Protein AF-A3D7T1-F1 (afdb_monomer_lite)

Sequence (119 aa):
MLGNNTIDESRFTFSSLGIFRKILLGIVWIFAVIFILGGIIWTFFPHIMQDELNYPLVNLIVIIVFLNLFSFWIHFAVCKRKTKQLAVIAILQMFPLLNPIAGLIFLGVYWVSRQERFG

Secondary structure (DSSP, 8-state):
--------GGGSSGGGS-HHHHHHHHHHHHHHHHHHHHHHHHHH-HHIIIIIS---HHHHHHHHHHHHHHHHHHHHHHHTT-HHHHHHHHHHHHTTS--HHHHHHHHHHHHHHHHHHH-

Foldseek 3Di:
DDDPPPPPVVLLDPPPADPLLVVVLVVLVVVLVVLVVVLVVCVVVVCCCCVVVVHDNVVSVVVSVVSVVVSVLSSCCLSVLVLVSLLVVLVVCVPPVVNNVVSVSSVVSSVVSVVVVVD

Radius of gyration: 17.92 Å; chains: 1; bounding box: 63×24×43 Å

Structure (mmCIF, N/CA/C/O backbone):
data_AF-A3D7T1-F1
#
_entry.id   AF-A3D7T1-F1
#
loop_
_atom_site.group_PDB
_atom_site.id
_atom_site.type_symbol
_atom_site.label_atom_id
_atom_site.label_alt_id
_atom_site.label_comp_id
_atom_site.label_asym_id
_atom_site.label_entity_id
_atom_site.label_seq_id
_atom_site.pdbx_PDB_ins_code
_atom_site.Cartn_x
_atom_site.Cartn_y
_atom_site.Cartn_z
_atom_site.occupancy
_atom_site.B_iso_or_equiv
_atom_site.auth_seq_id
_atom_site.auth_comp_id
_atom_site.auth_asym_id
_atom_site.auth_atom_id
_atom_site.pdbx_PDB_model_num
ATOM 1 N N . MET A 1 1 ? -41.931 -5.009 -1.574 1.00 42.47 1 MET A N 1
ATOM 2 C CA . MET A 1 1 ? -40.829 -4.745 -0.624 1.00 42.47 1 MET A CA 1
ATOM 3 C C . MET A 1 1 ? -39.524 -4.714 -1.409 1.00 42.47 1 MET A C 1
ATOM 5 O O . MET A 1 1 ? -38.876 -5.738 -1.554 1.00 42.47 1 MET A O 1
ATOM 9 N N . LEU A 1 2 ? -39.192 -3.569 -2.007 1.00 42.28 2 LEU A N 1
ATOM 10 C CA . LEU A 1 2 ? -37.917 -3.361 -2.695 1.00 42.28 2 LEU A CA 1
ATOM 11 C C . LEU A 1 2 ? -37.031 -2.580 -1.729 1.00 42.28 2 LEU A C 1
ATOM 13 O O . LEU A 1 2 ? -37.247 -1.390 -1.510 1.00 42.28 2 LEU A O 1
ATOM 17 N N . GLY A 1 3 ? -36.110 -3.287 -1.073 1.00 41.97 3 GLY A N 1
ATOM 18 C CA . GLY A 1 3 ? -35.069 -2.667 -0.264 1.00 41.97 3 GLY A CA 1
ATOM 19 C C . GLY A 1 3 ? -34.224 -1.794 -1.179 1.00 41.97 3 GLY A C 1
ATOM 20 O O . GLY A 1 3 ? -33.531 -2.301 -2.058 1.00 41.97 3 GLY A O 1
ATOM 21 N N . ASN A 1 4 ? -34.358 -0.485 -1.010 1.00 43.47 4 ASN A N 1
ATOM 22 C CA . ASN A 1 4 ? -33.622 0.516 -1.755 1.00 43.47 4 ASN A CA 1
ATOM 23 C C . ASN A 1 4 ? -32.132 0.351 -1.406 1.00 43.47 4 ASN A C 1
ATOM 25 O O . ASN A 1 4 ? -31.671 0.827 -0.371 1.00 43.47 4 ASN A O 1
ATOM 29 N N . ASN A 1 5 ? -31.387 -0.387 -2.233 1.00 49.94 5 ASN A N 1
ATOM 30 C CA . ASN A 1 5 ? -29.933 -0.537 -2.148 1.00 49.94 5 ASN A CA 1
ATOM 31 C C . ASN A 1 5 ? -29.252 0.744 -2.650 1.00 49.94 5 ASN A C 1
ATOM 33 O O . ASN A 1 5 ? -28.405 0.704 -3.542 1.00 49.94 5 ASN A O 1
ATOM 37 N N . THR A 1 6 ? -29.628 1.897 -2.099 1.00 49.75 6 THR A N 1
ATOM 38 C CA . THR A 1 6 ? -28.837 3.109 -2.267 1.00 49.75 6 THR A CA 1
ATOM 39 C C . THR A 1 6 ? -27.510 2.836 -1.581 1.00 49.75 6 THR A C 1
ATOM 41 O O . THR A 1 6 ? -27.425 2.800 -0.351 1.00 49.75 6 THR A O 1
ATOM 44 N N . ILE A 1 7 ? -26.481 2.557 -2.382 1.00 55.44 7 ILE A N 1
ATOM 45 C CA . ILE A 1 7 ? -25.095 2.615 -1.942 1.00 55.44 7 ILE A CA 1
ATOM 46 C C . ILE A 1 7 ? -24.944 4.016 -1.365 1.00 55.44 7 ILE A C 1
ATOM 48 O O . ILE A 1 7 ? -24.975 4.999 -2.089 1.00 55.44 7 ILE A O 1
ATOM 52 N N . ASP A 1 8 ? -24.912 4.094 -0.043 1.00 50.75 8 ASP A N 1
ATOM 53 C CA . ASP A 1 8 ? -24.855 5.334 0.714 1.00 50.75 8 ASP A CA 1
ATOM 54 C C . ASP A 1 8 ? -23.488 5.987 0.421 1.00 50.75 8 ASP A C 1
ATOM 56 O O . ASP A 1 8 ? -22.481 5.693 1.0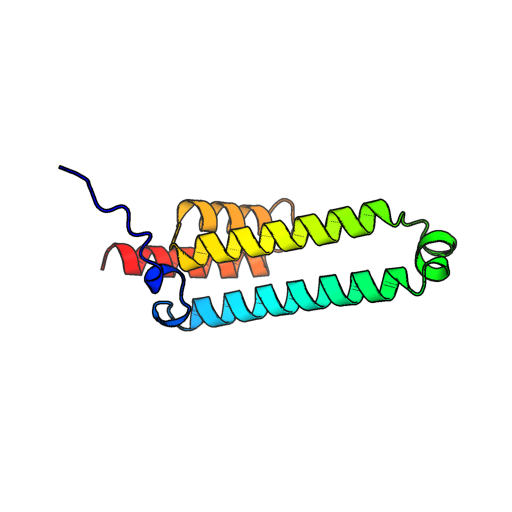77 1.00 50.75 8 ASP A O 1
ATOM 60 N N . GLU A 1 9 ? -23.414 6.768 -0.666 1.00 51.03 9 GLU A N 1
ATOM 61 C CA . GLU A 1 9 ? -22.185 7.374 -1.210 1.00 51.03 9 GLU A CA 1
ATOM 62 C C . GLU A 1 9 ? -21.517 8.304 -0.190 1.00 51.03 9 GLU A C 1
ATOM 64 O O . GLU A 1 9 ? -20.290 8.425 -0.150 1.00 51.03 9 GLU A O 1
ATOM 69 N N . SER A 1 10 ? -22.321 8.843 0.731 1.00 48.12 10 SER A N 1
ATOM 70 C CA . SER A 1 10 ? -21.893 9.607 1.907 1.00 48.12 10 SER A CA 1
ATOM 71 C C . SER A 1 10 ? -20.884 8.856 2.793 1.00 48.12 10 SER A C 1
ATOM 73 O O . SER A 1 10 ? -20.103 9.470 3.519 1.00 48.12 10 SER A O 1
ATOM 75 N N . ARG A 1 11 ? -20.843 7.515 2.719 1.00 51.06 11 ARG A N 1
ATOM 76 C CA . ARG A 1 11 ? -19.932 6.656 3.497 1.00 51.06 11 ARG A CA 1
ATOM 77 C C . ARG A 1 11 ? -18.590 6.381 2.817 1.00 51.06 11 ARG A C 1
ATOM 79 O O . ARG A 1 11 ? -17.799 5.605 3.357 1.00 51.06 11 ARG A O 1
ATOM 86 N N . PHE A 1 12 ? -18.351 6.904 1.616 1.00 51.44 12 PHE A N 1
ATOM 87 C CA . PHE A 1 12 ? -17.045 6.837 0.943 1.00 51.44 12 PHE A CA 1
ATOM 88 C C . PHE A 1 12 ? -16.241 8.132 1.083 1.00 51.44 12 PHE A C 1
ATOM 90 O O . PHE A 1 12 ? -15.078 8.184 0.694 1.00 51.44 12 PHE A O 1
ATOM 97 N N . THR A 1 13 ? -16.837 9.175 1.652 1.00 55.00 13 THR A N 1
ATOM 98 C CA . THR A 1 13 ? -16.249 10.506 1.662 1.00 55.00 13 THR A CA 1
ATOM 99 C C . THR A 1 13 ? -15.353 10.705 2.883 1.00 55.00 13 THR A C 1
ATOM 101 O O . THR A 1 13 ? -15.712 10.364 4.010 1.00 55.00 13 THR A O 1
ATOM 104 N N . PHE A 1 14 ? -14.200 11.352 2.680 1.00 59.47 14 PHE A N 1
ATOM 105 C CA . PHE A 1 14 ? -13.251 11.742 3.733 1.00 59.47 14 PHE A CA 1
ATOM 106 C C . PHE A 1 14 ? -13.891 12.506 4.903 1.00 59.47 14 PHE A C 1
ATOM 108 O O . PHE A 1 14 ? -13.297 12.586 5.974 1.00 59.47 14 PHE A O 1
ATOM 115 N N . SER A 1 15 ? -15.082 13.081 4.722 1.00 57.78 15 SER A N 1
ATOM 116 C CA . SER A 1 15 ? -15.795 13.875 5.724 1.00 57.78 15 SER A CA 1
ATOM 117 C C . SER A 1 15 ? -16.060 13.105 7.028 1.00 57.78 15 SER A C 1
ATOM 119 O O . SER A 1 15 ? -15.789 13.635 8.103 1.00 57.78 15 SER A O 1
ATOM 121 N N . SER A 1 16 ? -16.449 11.824 6.954 1.00 64.81 16 SER A N 1
ATOM 122 C CA . SER A 1 16 ? -16.845 11.017 8.125 1.00 64.81 16 SER A CA 1
ATOM 123 C C . SER A 1 16 ? -15.697 10.263 8.817 1.00 64.81 16 SER A C 1
ATOM 125 O O . SER A 1 16 ? -15.933 9.409 9.682 1.00 64.81 16 SER A O 1
ATOM 127 N N . LEU A 1 17 ? -14.451 10.495 8.396 1.00 70.25 17 LEU A N 1
ATOM 128 C CA . LEU A 1 17 ? -13.268 9.845 8.959 1.00 70.25 17 LEU A CA 1
ATOM 129 C C . LEU A 1 17 ? -12.602 10.721 10.024 1.00 70.25 17 LEU A C 1
ATOM 131 O O . LEU A 1 17 ? -12.451 11.925 9.848 1.00 70.25 17 LEU A O 1
ATOM 135 N N . GLY A 1 18 ? -12.129 10.103 11.107 1.00 79.81 18 GLY A N 1
ATOM 136 C CA . GLY A 1 18 ? -11.244 10.770 12.067 1.00 79.81 18 GLY A CA 1
ATOM 137 C C . GLY A 1 18 ? -9.945 11.250 11.403 1.00 79.81 18 GLY A C 1
ATOM 138 O O . GLY A 1 18 ? -9.458 10.617 10.460 1.00 79.81 18 GLY A O 1
ATOM 139 N N . ILE A 1 19 ? -9.375 12.352 11.903 1.00 83.12 19 ILE A N 1
ATOM 140 C CA . ILE A 1 19 ? -8.223 13.042 11.291 1.00 83.12 19 ILE A CA 1
ATOM 141 C C . ILE A 1 19 ? -7.031 12.111 11.022 1.00 83.12 19 ILE A C 1
ATOM 143 O O . ILE A 1 19 ? -6.447 12.154 9.943 1.00 83.12 19 ILE A O 1
ATOM 147 N N . PHE A 1 20 ? -6.755 11.180 11.939 1.00 81.25 20 PHE A N 1
ATOM 148 C CA . PHE A 1 20 ? -5.668 10.205 11.818 1.00 81.25 20 PHE A CA 1
ATOM 149 C C . PHE A 1 20 ? -5.791 9.315 10.569 1.00 81.25 20 PHE A C 1
ATOM 151 O O . PHE A 1 20 ? -4.814 9.077 9.862 1.00 81.25 20 PHE A O 1
ATOM 158 N N . ARG A 1 21 ? -7.012 8.878 10.230 1.00 84.56 21 ARG A N 1
ATOM 159 C CA . ARG A 1 21 ? -7.263 8.069 9.027 1.00 84.56 21 ARG A CA 1
ATOM 160 C C . ARG A 1 21 ? -7.140 8.889 7.750 1.00 84.56 21 ARG A C 1
ATOM 162 O O . ARG A 1 21 ? -6.674 8.360 6.747 1.00 84.56 21 ARG A O 1
ATOM 169 N N . LYS A 1 22 ? -7.520 10.171 7.781 1.00 87.06 22 LYS A N 1
ATOM 170 C CA . LYS A 1 22 ? -7.333 11.069 6.632 1.00 87.06 22 LYS A CA 1
ATOM 171 C C . LYS A 1 22 ? -5.849 11.274 6.340 1.00 87.06 22 LYS A C 1
ATOM 173 O O . LYS A 1 22 ? -5.456 11.155 5.187 1.00 87.06 22 LYS A O 1
ATOM 178 N N . ILE A 1 23 ? -5.040 11.505 7.378 1.00 88.94 23 ILE A N 1
ATOM 179 C CA . ILE A 1 23 ? -3.582 11.651 7.252 1.00 88.94 23 ILE A CA 1
ATOM 180 C C . ILE A 1 23 ? -2.970 10.377 6.663 1.00 88.94 23 ILE A C 1
ATOM 182 O O . ILE A 1 23 ? -2.248 10.461 5.675 1.00 88.94 23 ILE A O 1
ATOM 186 N N . LEU A 1 24 ? -3.316 9.198 7.199 1.00 89.12 24 LEU A N 1
ATOM 187 C CA . LEU A 1 24 ? -2.842 7.923 6.653 1.00 89.12 24 LEU A CA 1
ATOM 188 C C . LEU A 1 24 ? -3.185 7.778 5.164 1.00 89.12 24 LEU A C 1
ATOM 190 O O . LEU A 1 24 ? -2.318 7.440 4.365 1.00 89.12 24 LEU A O 1
ATOM 194 N N . LEU A 1 25 ? -4.440 8.032 4.786 1.00 90.88 25 LEU A N 1
ATOM 195 C CA . LEU A 1 25 ? -4.865 7.924 3.392 1.00 90.88 25 LEU A CA 1
ATOM 196 C C . LEU A 1 25 ? -4.168 8.944 2.493 1.00 90.88 25 LEU A C 1
ATOM 198 O O . LEU A 1 25 ? -3.793 8.590 1.381 1.00 90.88 25 LEU A O 1
ATOM 202 N N . GLY A 1 26 ? -3.955 10.169 2.973 1.00 90.50 26 GLY A N 1
ATOM 203 C CA . GLY A 1 26 ? -3.168 11.175 2.262 1.00 90.50 26 GLY A CA 1
ATOM 204 C C . GLY A 1 26 ? -1.754 10.678 1.975 1.00 90.50 26 GLY A C 1
ATOM 205 O O . GLY A 1 26 ? -1.315 10.723 0.832 1.00 90.50 26 GLY A O 1
ATOM 206 N N . ILE A 1 27 ? -1.079 10.111 2.979 1.00 91.50 27 ILE A N 1
ATOM 207 C CA . ILE A 1 27 ? 0.262 9.534 2.825 1.00 91.50 27 ILE A CA 1
ATOM 208 C C . ILE A 1 27 ? 0.255 8.384 1.807 1.00 91.50 27 ILE A C 1
ATOM 210 O O . ILE A 1 27 ? 1.073 8.381 0.892 1.00 91.50 27 ILE A O 1
ATOM 214 N N . VAL A 1 28 ? -0.683 7.436 1.919 1.00 91.94 28 VAL A N 1
ATOM 215 C CA . VAL A 1 28 ? -0.803 6.297 0.986 1.00 91.94 28 VAL A CA 1
ATOM 216 C C . VAL A 1 28 ? -0.967 6.776 -0.459 1.00 91.94 28 VAL A C 1
ATOM 218 O O . VAL A 1 28 ? -0.284 6.279 -1.350 1.00 91.94 28 VAL A O 1
ATOM 221 N N . TRP A 1 29 ? -1.825 7.770 -0.692 1.00 93.56 29 TRP A N 1
ATOM 222 C CA . TRP A 1 29 ? -2.047 8.320 -2.029 1.00 93.56 29 TRP A CA 1
ATOM 223 C C . TRP A 1 29 ? -0.861 9.130 -2.555 1.00 93.56 29 TRP A C 1
ATOM 225 O O . TRP A 1 29 ? -0.561 9.037 -3.742 1.00 93.56 29 TRP A O 1
ATOM 235 N N . ILE A 1 30 ? -0.144 9.862 -1.695 1.00 94.56 30 ILE A N 1
ATOM 236 C CA . ILE A 1 30 ? 1.111 10.529 -2.075 1.00 94.56 30 ILE A CA 1
ATOM 237 C C . ILE A 1 30 ? 2.121 9.492 -2.572 1.00 94.56 30 ILE A C 1
ATOM 239 O O . ILE A 1 30 ? 2.682 9.661 -3.653 1.00 94.56 30 ILE A O 1
ATOM 243 N N . PHE A 1 31 ? 2.306 8.389 -1.842 1.00 91.12 31 PHE A N 1
ATOM 244 C CA . PHE A 1 31 ? 3.182 7.306 -2.291 1.00 91.12 31 PHE A CA 1
ATOM 245 C C . PHE A 1 31 ? 2.710 6.696 -3.613 1.00 91.12 31 PHE A C 1
ATOM 247 O O . PHE A 1 31 ? 3.528 6.517 -4.511 1.00 91.12 31 P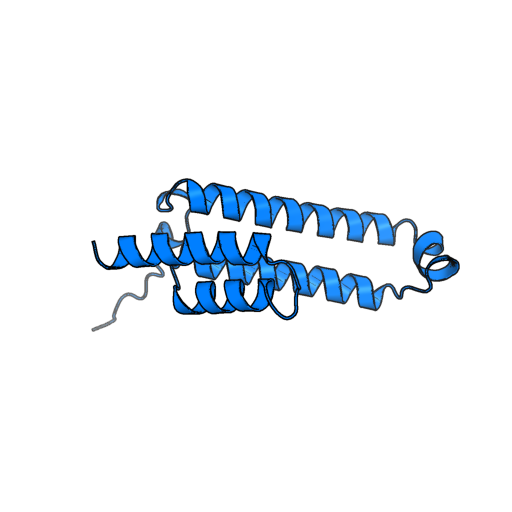HE A O 1
ATOM 254 N N . ALA A 1 32 ? 1.411 6.429 -3.775 1.00 91.94 32 ALA A N 1
ATOM 255 C CA . ALA A 1 32 ? 0.867 5.894 -5.024 1.00 91.94 32 ALA A CA 1
ATOM 256 C C . ALA A 1 32 ? 1.179 6.804 -6.227 1.00 91.94 32 ALA A C 1
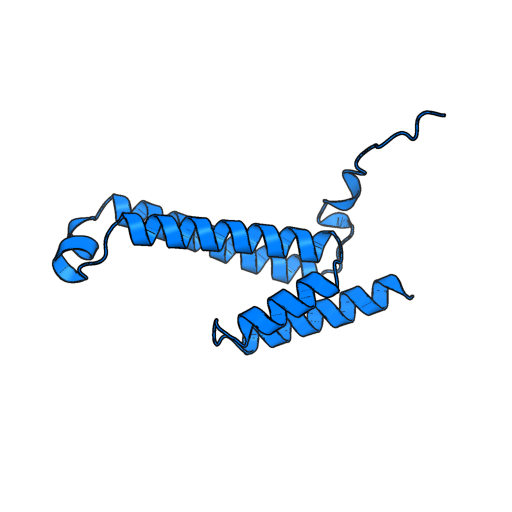ATOM 258 O O . ALA A 1 32 ? 1.643 6.321 -7.259 1.00 91.94 32 ALA A O 1
ATOM 259 N N . VAL A 1 33 ? 1.005 8.122 -6.074 1.00 93.75 33 VAL A N 1
ATOM 260 C CA . VAL A 1 33 ? 1.345 9.108 -7.112 1.00 93.75 33 VAL A CA 1
ATOM 261 C C . VAL A 1 33 ? 2.843 9.111 -7.406 1.00 93.75 33 VAL A C 1
ATOM 263 O O . VAL A 1 33 ? 3.223 9.083 -8.574 1.00 93.75 33 VAL A O 1
ATOM 266 N N . ILE A 1 34 ? 3.699 9.088 -6.380 1.00 93.00 34 ILE A N 1
ATOM 267 C CA . ILE A 1 34 ? 5.159 9.030 -6.557 1.00 93.00 34 ILE A CA 1
ATOM 268 C C . ILE A 1 34 ? 5.561 7.782 -7.352 1.00 93.00 34 ILE A C 1
ATOM 270 O O . ILE A 1 34 ? 6.349 7.892 -8.289 1.00 93.00 34 ILE A O 1
ATOM 274 N N . PHE A 1 35 ? 4.998 6.613 -7.036 1.00 90.06 35 PHE A N 1
ATOM 275 C CA . PHE A 1 35 ? 5.290 5.376 -7.766 1.00 90.06 35 PHE A CA 1
ATOM 276 C C . PHE A 1 35 ? 4.805 5.418 -9.218 1.00 90.06 35 PHE A C 1
ATOM 278 O O . PHE A 1 35 ? 5.518 4.953 -10.105 1.00 90.06 35 PHE A O 1
ATOM 285 N N . ILE A 1 36 ? 3.629 5.996 -9.481 1.00 92.12 36 ILE A N 1
ATOM 286 C CA . ILE A 1 36 ? 3.134 6.188 -10.851 1.00 92.12 36 ILE A CA 1
ATOM 287 C C . ILE A 1 36 ? 4.074 7.113 -11.629 1.00 92.12 36 ILE A C 1
ATOM 289 O O . ILE A 1 36 ? 4.488 6.767 -12.731 1.00 92.12 36 ILE A O 1
ATOM 293 N N . LEU A 1 37 ? 4.437 8.264 -11.059 1.00 92.06 37 LEU A N 1
ATOM 294 C CA . LEU A 1 37 ? 5.321 9.230 -11.713 1.00 92.06 37 LEU A CA 1
ATOM 295 C C . LEU A 1 37 ? 6.715 8.649 -11.957 1.00 92.06 37 LEU A C 1
ATOM 297 O O . LEU A 1 37 ? 7.235 8.785 -13.060 1.00 92.06 37 LEU A O 1
ATOM 301 N N . GLY A 1 38 ? 7.294 7.954 -10.973 1.00 89.06 38 GLY A N 1
ATOM 302 C CA . GLY A 1 38 ? 8.568 7.250 -11.132 1.00 89.06 38 GLY A CA 1
ATOM 303 C C . GLY A 1 38 ? 8.503 6.194 -12.236 1.00 89.06 38 GLY A C 1
ATOM 304 O O . GLY A 1 38 ? 9.388 6.132 -13.085 1.00 89.06 38 GLY A O 1
ATOM 305 N N . GLY A 1 39 ? 7.400 5.444 -12.294 1.00 88.25 39 GLY A N 1
ATOM 306 C CA . GLY A 1 39 ? 7.104 4.508 -13.374 1.00 88.25 39 GLY A CA 1
ATOM 307 C C . GLY A 1 39 ? 7.065 5.153 -14.753 1.00 88.25 39 GLY A C 1
ATOM 308 O O . GLY A 1 39 ? 7.712 4.670 -15.678 1.00 88.25 39 GLY A O 1
ATOM 309 N N . ILE A 1 40 ? 6.335 6.262 -14.883 1.00 89.12 40 ILE A N 1
ATOM 310 C CA . ILE A 1 40 ? 6.227 7.025 -16.130 1.00 89.12 40 ILE A CA 1
ATOM 311 C C . ILE A 1 40 ? 7.602 7.542 -16.550 1.00 89.12 40 ILE A C 1
ATOM 313 O O . ILE A 1 40 ? 8.000 7.322 -17.690 1.00 89.12 40 ILE A O 1
ATOM 317 N N . ILE A 1 41 ? 8.356 8.166 -15.641 1.00 88.31 41 ILE A N 1
ATOM 318 C CA . ILE A 1 41 ? 9.713 8.657 -15.918 1.00 88.31 41 ILE A CA 1
ATOM 319 C C . ILE A 1 41 ? 10.595 7.511 -16.426 1.00 88.31 41 ILE A C 1
ATOM 321 O O . ILE A 1 41 ? 11.285 7.674 -17.428 1.00 88.31 41 ILE A O 1
ATOM 325 N N . TRP A 1 42 ? 10.512 6.325 -15.822 1.00 84.44 42 TRP A N 1
ATOM 326 C CA . TRP A 1 42 ? 11.260 5.157 -16.289 1.00 84.44 42 TRP A CA 1
ATOM 327 C C . TRP A 1 42 ? 10.905 4.703 -17.704 1.00 84.44 42 TRP A C 1
ATOM 329 O O . TRP A 1 42 ? 11.791 4.238 -18.416 1.00 84.44 42 TRP A O 1
ATOM 339 N N . THR A 1 43 ? 9.665 4.890 -18.165 1.00 84.19 43 THR A N 1
ATOM 340 C CA . THR A 1 43 ? 9.316 4.584 -19.565 1.00 84.19 43 THR A CA 1
ATOM 341 C C . THR A 1 43 ? 9.997 5.508 -20.579 1.00 84.19 43 THR A C 1
ATOM 343 O O . THR A 1 43 ? 10.223 5.093 -21.712 1.00 84.19 43 THR A O 1
ATOM 346 N N . PHE A 1 44 ? 10.376 6.727 -20.176 1.00 87.12 44 PHE A N 1
ATOM 347 C CA . PHE A 1 44 ? 11.082 7.685 -21.034 1.00 87.12 44 PHE A CA 1
ATOM 348 C C . PHE A 1 44 ? 12.600 7.454 -21.090 1.00 87.12 44 PHE A C 1
ATOM 350 O O . PHE A 1 44 ? 13.245 7.912 -22.032 1.00 87.12 44 PHE A O 1
ATOM 357 N N . PHE A 1 45 ? 13.173 6.723 -20.129 1.00 84.62 45 PHE A N 1
ATOM 358 C CA . PHE A 1 45 ? 14.613 6.441 -20.052 1.00 84.62 45 PHE A CA 1
ATOM 359 C C . PHE A 1 45 ? 14.894 4.928 -19.923 1.00 84.62 45 PHE A C 1
ATOM 361 O O . PHE A 1 45 ? 15.482 4.491 -18.932 1.00 84.62 45 PHE A O 1
ATOM 368 N N . PRO A 1 46 ? 14.487 4.102 -20.910 1.00 78.69 46 PRO A N 1
ATOM 369 C CA . PRO A 1 46 ? 14.552 2.642 -20.795 1.00 78.69 46 PRO A CA 1
ATOM 370 C C . PRO A 1 46 ? 15.982 2.089 -20.727 1.00 78.69 46 PRO A C 1
ATOM 372 O O . PRO A 1 46 ? 16.195 1.084 -20.055 1.00 78.69 46 PRO A O 1
ATOM 375 N N . HIS A 1 47 ? 16.955 2.763 -21.350 1.00 79.00 47 HIS A N 1
ATOM 376 C CA . HIS A 1 47 ? 18.362 2.342 -21.383 1.00 79.00 47 HIS A CA 1
ATOM 377 C C . HIS A 1 47 ? 18.980 2.217 -19.981 1.00 79.00 47 HIS A C 1
ATOM 379 O O . HIS A 1 47 ? 19.667 1.247 -19.687 1.00 79.00 47 HIS A O 1
ATOM 385 N N . ILE A 1 48 ? 18.657 3.135 -19.063 1.00 75.69 48 ILE A N 1
ATOM 386 C CA . ILE A 1 48 ? 19.191 3.114 -17.690 1.00 75.69 48 ILE A CA 1
ATOM 387 C C . ILE A 1 48 ? 18.725 1.854 -16.941 1.00 75.69 48 ILE A C 1
ATOM 389 O O . ILE A 1 48 ? 19.465 1.252 -16.174 1.00 75.69 48 ILE A O 1
ATOM 393 N N . MET A 1 49 ? 17.479 1.432 -17.146 1.00 72.44 49 MET A N 1
ATOM 394 C CA . MET A 1 49 ? 16.874 0.357 -16.349 1.00 72.44 49 MET A CA 1
ATOM 395 C C . MET A 1 49 ? 17.013 -1.021 -16.998 1.00 72.44 49 MET A C 1
ATOM 397 O O . MET A 1 49 ? 17.198 -2.017 -16.296 1.00 72.44 49 MET A O 1
ATOM 401 N N . GLN A 1 50 ? 16.925 -1.091 -18.325 1.00 78.62 50 GLN A N 1
ATOM 402 C CA . GLN A 1 50 ? 17.048 -2.345 -19.062 1.00 78.62 50 GLN A CA 1
ATOM 403 C C . GLN A 1 50 ? 18.508 -2.737 -19.266 1.00 78.62 50 GLN A C 1
ATOM 405 O O . GLN A 1 50 ? 18.832 -3.904 -19.068 1.00 78.62 50 GLN A O 1
ATOM 410 N N . ASP A 1 51 ? 19.384 -1.782 -19.582 1.00 79.19 51 ASP A N 1
ATOM 411 C CA . ASP A 1 51 ? 20.764 -2.107 -19.943 1.00 79.19 51 ASP A CA 1
ATOM 412 C C . ASP A 1 51 ? 21.688 -2.117 -18.715 1.00 79.19 51 ASP A C 1
ATOM 414 O O . ASP A 1 51 ? 22.529 -3.007 -18.599 1.00 79.19 51 ASP A O 1
ATOM 418 N N . GLU A 1 52 ? 21.517 -1.192 -17.757 1.00 81.06 52 GLU A N 1
ATOM 419 C CA . GLU A 1 52 ? 22.380 -1.145 -16.559 1.00 81.06 52 GLU A CA 1
ATOM 420 C C . GLU A 1 52 ? 21.869 -2.026 -15.411 1.00 81.06 52 GLU A C 1
ATOM 422 O O . GLU A 1 52 ? 22.649 -2.704 -14.742 1.00 81.06 52 GLU A O 1
ATOM 427 N N . LEU A 1 53 ? 20.555 -2.024 -15.168 1.00 78.88 53 LEU A N 1
ATOM 428 C CA . LEU A 1 53 ? 19.935 -2.720 -14.031 1.00 78.88 53 LEU A CA 1
ATOM 429 C C . LEU A 1 53 ? 19.294 -4.060 -14.408 1.00 78.88 53 LEU A C 1
ATOM 431 O O . LEU A 1 53 ? 18.827 -4.780 -13.522 1.00 78.88 53 LEU A O 1
ATOM 435 N N . ASN A 1 54 ? 19.276 -4.400 -15.702 1.00 84.12 54 ASN A N 1
ATOM 436 C CA . ASN A 1 54 ? 18.682 -5.621 -16.248 1.00 84.12 54 ASN A CA 1
ATOM 437 C C . ASN A 1 54 ? 17.256 -5.878 -15.720 1.00 84.12 54 ASN A C 1
ATOM 439 O O . ASN A 1 54 ? 16.868 -7.014 -15.430 1.00 84.12 54 ASN A O 1
ATOM 443 N N . TYR A 1 55 ? 16.484 -4.800 -15.537 1.00 82.75 55 TYR A N 1
ATOM 444 C CA . TYR A 1 55 ? 15.151 -4.839 -14.951 1.00 82.75 55 TYR A CA 1
ATOM 445 C C . TYR A 1 55 ? 14.080 -4.710 -16.046 1.00 82.75 55 TYR A C 1
ATOM 447 O O . TYR A 1 55 ? 13.924 -3.638 -16.639 1.00 82.75 55 TYR A O 1
ATOM 455 N N . PRO A 1 56 ? 13.303 -5.772 -16.336 1.00 86.31 56 PRO A N 1
ATOM 456 C CA . PRO A 1 56 ? 12.309 -5.733 -17.403 1.00 86.31 56 PRO A CA 1
ATOM 457 C C . PRO A 1 56 ? 11.193 -4.721 -17.126 1.00 86.31 56 PRO A C 1
ATOM 459 O O . PRO A 1 56 ? 10.632 -4.679 -16.029 1.00 86.31 56 PRO A O 1
ATOM 462 N N . LEU A 1 57 ? 10.774 -3.985 -18.163 1.00 83.50 57 LEU A N 1
ATOM 463 C CA . LEU A 1 57 ? 9.659 -3.029 -18.080 1.00 83.50 57 LEU A CA 1
ATOM 464 C C . LEU A 1 57 ? 8.362 -3.683 -17.571 1.00 83.50 57 LEU A C 1
ATOM 466 O O . LEU A 1 57 ? 7.600 -3.076 -16.821 1.00 83.50 57 LEU A O 1
ATOM 470 N N . VAL A 1 58 ? 8.128 -4.945 -17.940 1.00 87.25 58 VAL A N 1
ATOM 471 C CA . VAL A 1 58 ? 6.961 -5.719 -17.495 1.00 87.25 58 VAL A CA 1
ATOM 472 C C . VAL A 1 58 ? 6.931 -5.857 -15.971 1.00 87.25 58 VAL A C 1
ATOM 474 O O . VAL A 1 58 ? 5.879 -5.660 -15.366 1.00 87.25 58 VAL A O 1
ATOM 477 N N . ASN A 1 59 ? 8.077 -6.119 -15.333 1.00 87.75 59 ASN A N 1
ATOM 478 C CA . ASN A 1 59 ? 8.154 -6.254 -13.877 1.00 87.75 59 ASN A CA 1
ATOM 479 C C . ASN A 1 59 ? 7.813 -4.934 -13.185 1.00 87.75 59 ASN A C 1
ATOM 481 O O . ASN A 1 59 ? 7.077 -4.920 -12.198 1.00 87.75 59 ASN A O 1
ATOM 485 N N . LEU A 1 60 ? 8.293 -3.820 -13.740 1.00 85.81 60 LEU A N 1
ATOM 486 C CA . LEU A 1 60 ? 7.979 -2.491 -13.235 1.00 85.81 60 LEU A CA 1
ATOM 487 C C . LEU A 1 60 ? 6.470 -2.207 -13.293 1.00 85.81 60 LEU A C 1
ATOM 489 O O . LEU A 1 60 ? 5.882 -1.784 -12.297 1.00 85.81 60 LEU A O 1
ATOM 493 N N . ILE A 1 61 ? 5.831 -2.481 -14.433 1.00 87.94 61 ILE A N 1
ATOM 494 C CA . ILE A 1 61 ? 4.382 -2.299 -14.602 1.00 87.94 61 ILE A CA 1
ATOM 495 C C . ILE A 1 61 ? 3.616 -3.155 -13.588 1.00 87.94 61 ILE A C 1
ATOM 497 O O . ILE A 1 61 ? 2.707 -2.653 -12.927 1.00 87.94 61 ILE A O 1
ATOM 501 N N . VAL A 1 62 ? 4.004 -4.423 -13.416 1.00 91.31 62 VAL A N 1
ATOM 502 C CA . VAL A 1 62 ? 3.375 -5.333 -12.446 1.00 91.31 62 VAL A CA 1
ATOM 503 C C . VAL A 1 62 ? 3.471 -4.780 -11.024 1.00 91.31 62 VAL A C 1
ATOM 505 O O . VAL A 1 62 ? 2.466 -4.766 -10.313 1.00 91.31 62 VAL A O 1
ATOM 508 N N . ILE A 1 63 ? 4.636 -4.266 -10.617 1.00 89.81 63 ILE A N 1
ATOM 509 C CA . ILE A 1 63 ? 4.822 -3.665 -9.290 1.00 89.81 63 ILE A CA 1
ATOM 510 C C . ILE A 1 63 ? 3.941 -2.428 -9.115 1.00 89.81 63 ILE A C 1
ATOM 512 O O . ILE A 1 63 ? 3.259 -2.310 -8.098 1.00 89.81 63 ILE A O 1
ATOM 516 N N . ILE A 1 64 ? 3.905 -1.524 -10.096 1.00 90.88 64 ILE A N 1
ATOM 517 C CA . ILE A 1 64 ? 3.089 -0.303 -10.019 1.00 90.88 64 ILE A CA 1
ATOM 518 C C . ILE A 1 64 ? 1.607 -0.654 -9.902 1.00 90.88 64 ILE A C 1
ATOM 520 O O . ILE A 1 64 ? 0.908 -0.098 -9.051 1.00 90.88 64 ILE A O 1
ATOM 524 N N . VAL A 1 65 ? 1.119 -1.582 -10.727 1.00 92.38 65 VAL A N 1
ATOM 525 C CA . VAL A 1 65 ? -0.276 -2.035 -10.687 1.00 92.38 65 VAL A CA 1
ATOM 526 C C . VAL A 1 65 ? -0.586 -2.671 -9.335 1.00 92.38 65 VAL A C 1
ATOM 528 O O . VAL A 1 65 ? -1.580 -2.309 -8.705 1.00 92.38 65 VAL A O 1
ATOM 531 N N . PHE A 1 66 ? 0.281 -3.558 -8.845 1.00 93.00 66 PHE A N 1
ATOM 532 C CA . PHE A 1 66 ? 0.115 -4.198 -7.543 1.00 93.00 66 PHE A CA 1
ATOM 533 C C . PHE A 1 66 ? 0.060 -3.178 -6.396 1.00 93.00 66 PHE A C 1
ATOM 535 O O . PHE A 1 66 ? -0.867 -3.218 -5.586 1.00 93.00 66 PHE A O 1
ATOM 542 N N . LEU A 1 67 ? 0.996 -2.223 -6.346 1.00 91.50 67 LEU A N 1
ATOM 543 C CA . LEU A 1 67 ? 1.037 -1.176 -5.318 1.00 91.50 67 LEU A CA 1
ATOM 544 C C . LEU A 1 67 ? -0.206 -0.280 -5.353 1.00 91.50 67 LEU A C 1
ATOM 546 O O . LEU A 1 67 ? -0.722 0.104 -4.300 1.00 91.50 67 LEU A O 1
ATOM 550 N N . ASN A 1 68 ? -0.726 0.018 -6.544 1.00 92.00 68 ASN A N 1
ATOM 551 C CA . ASN A 1 68 ? -1.956 0.790 -6.695 1.00 92.00 68 ASN A CA 1
ATOM 552 C C . ASN A 1 68 ? -3.178 0.007 -6.214 1.00 92.00 68 ASN A C 1
ATOM 554 O O . ASN A 1 68 ? -3.952 0.525 -5.411 1.00 92.00 68 ASN A O 1
ATOM 558 N N . LEU A 1 69 ? -3.328 -1.257 -6.618 1.00 94.25 69 LEU A N 1
ATOM 559 C CA . LEU A 1 69 ? -4.404 -2.123 -6.125 1.00 94.25 69 LEU A CA 1
ATOM 560 C C . LEU A 1 69 ? -4.350 -2.274 -4.599 1.00 94.25 69 LEU A C 1
ATOM 562 O O . LEU A 1 69 ? -5.383 -2.201 -3.930 1.00 94.25 69 LEU A O 1
ATOM 566 N N . PHE A 1 70 ? -3.152 -2.412 -4.032 1.00 91.50 70 PHE A N 1
ATOM 567 C CA . PHE A 1 70 ? -2.957 -2.470 -2.587 1.00 91.50 70 PHE A CA 1
ATOM 568 C C . PHE A 1 70 ? -3.345 -1.151 -1.898 1.00 91.50 70 PHE A C 1
ATOM 570 O O . PHE A 1 70 ? -4.036 -1.165 -0.878 1.00 91.50 70 PHE A O 1
ATOM 577 N N . SER A 1 71 ? -2.993 -0.007 -2.490 1.00 92.81 71 SER A N 1
ATOM 578 C CA . SER A 1 71 ? -3.398 1.326 -2.016 1.00 92.81 71 SER A CA 1
ATOM 579 C C . SER A 1 71 ? -4.919 1.506 -2.035 1.00 92.81 71 SER A C 1
ATOM 581 O O . SER A 1 71 ? -5.501 1.982 -1.057 1.00 92.81 71 SER A O 1
ATOM 583 N N . PHE A 1 72 ? -5.592 1.044 -3.094 1.00 92.44 72 PHE A N 1
ATOM 584 C CA . PHE A 1 72 ? -7.055 1.016 -3.168 1.00 92.44 72 PHE A CA 1
ATOM 585 C C . PHE A 1 72 ? -7.671 0.114 -2.095 1.00 92.44 72 PHE A C 1
ATOM 587 O O . PHE A 1 72 ? -8.666 0.489 -1.467 1.00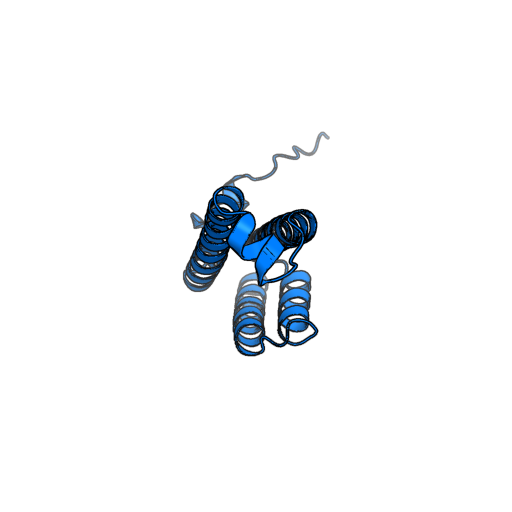 92.44 72 PHE A O 1
ATOM 594 N N . TRP A 1 73 ? -7.080 -1.054 -1.837 1.00 94.06 73 TRP A N 1
ATOM 595 C CA . TRP A 1 73 ? -7.559 -1.957 -0.794 1.00 94.06 73 TRP A CA 1
ATOM 596 C C . TRP A 1 73 ? -7.435 -1.336 0.602 1.00 94.06 73 TRP A C 1
ATOM 598 O O . TRP A 1 73 ? -8.392 -1.386 1.380 1.00 94.06 73 TRP A O 1
ATOM 608 N N . ILE A 1 74 ? -6.311 -0.672 0.892 1.00 90.69 74 ILE A N 1
ATOM 609 C CA . ILE A 1 74 ? -6.126 0.118 2.114 1.00 90.69 74 ILE A CA 1
ATOM 610 C C . ILE A 1 74 ? -7.198 1.202 2.215 1.00 90.69 74 ILE A C 1
ATOM 612 O O . ILE A 1 74 ? -7.866 1.307 3.246 1.00 90.69 74 ILE A O 1
ATOM 616 N N . HIS A 1 75 ? -7.399 1.979 1.148 1.00 91.75 75 HIS A N 1
ATOM 617 C CA . HIS A 1 75 ? -8.403 3.037 1.117 1.00 91.75 75 HIS A CA 1
ATOM 618 C C . HIS A 1 75 ? -9.791 2.503 1.469 1.00 91.75 75 HIS A C 1
ATOM 620 O O . HIS A 1 75 ? -10.455 3.015 2.372 1.00 91.75 75 HIS A O 1
ATOM 626 N N . PHE A 1 76 ? -10.196 1.407 0.832 1.00 89.88 76 PHE A N 1
ATOM 627 C CA . PHE A 1 76 ? -11.465 0.755 1.117 1.00 89.88 76 PHE A CA 1
ATOM 628 C C . PHE A 1 76 ? -11.562 0.266 2.569 1.00 89.88 76 PHE A C 1
ATOM 630 O O . PHE A 1 76 ? -12.565 0.526 3.243 1.00 89.88 76 PHE A O 1
ATOM 637 N N . ALA A 1 77 ? -10.529 -0.413 3.075 1.00 89.31 77 ALA A N 1
ATOM 638 C CA . ALA A 1 77 ? -10.512 -0.961 4.428 1.00 89.31 77 ALA A CA 1
ATOM 639 C C . ALA A 1 77 ? -10.636 0.139 5.495 1.00 89.31 77 ALA A C 1
ATOM 641 O O . ALA A 1 77 ? -11.388 -0.017 6.464 1.00 89.31 77 ALA A O 1
ATOM 642 N N . VAL A 1 78 ? -9.951 1.267 5.291 1.00 88.12 78 VAL A N 1
ATOM 643 C CA . VAL A 1 78 ? -9.982 2.435 6.178 1.00 88.12 78 VAL A CA 1
ATOM 644 C C . VAL A 1 78 ? -11.337 3.146 6.102 1.00 88.12 78 VAL A C 1
ATOM 646 O O . VAL A 1 78 ? -11.976 3.336 7.139 1.00 88.12 78 VAL A O 1
ATOM 649 N N . CYS A 1 79 ? -11.829 3.473 4.901 1.00 86.19 79 CYS A N 1
ATOM 650 C CA . CYS A 1 79 ? -13.105 4.175 4.704 1.00 86.19 79 CYS A CA 1
ATOM 651 C C . CYS A 1 79 ? -14.302 3.369 5.225 1.00 86.19 79 CYS A C 1
ATOM 653 O O . CYS A 1 79 ? -15.166 3.903 5.919 1.00 86.19 79 CYS A O 1
ATOM 655 N N . LYS A 1 80 ? -14.333 2.053 4.982 1.00 83.62 80 LYS A N 1
ATOM 656 C CA . LYS A 1 80 ? -15.411 1.167 5.459 1.00 83.62 80 LYS A CA 1
ATOM 657 C C . LYS A 1 80 ? -15.195 0.636 6.878 1.00 83.62 80 LYS A C 1
ATOM 659 O O . LYS A 1 80 ? -15.979 -0.203 7.341 1.00 83.62 80 LYS A O 1
ATOM 664 N N . ARG A 1 81 ? -14.145 1.093 7.573 1.00 83.56 81 ARG A N 1
ATOM 665 C CA . ARG A 1 81 ? -13.783 0.667 8.936 1.00 83.56 81 ARG A CA 1
ATOM 666 C C . ARG A 1 81 ? -13.759 -0.863 9.064 1.00 83.56 81 ARG A C 1
ATOM 668 O O . ARG A 1 81 ? -14.315 -1.430 10.008 1.00 83.56 81 ARG A O 1
ATOM 675 N N . LYS A 1 82 ? -13.218 -1.565 8.063 1.00 85.50 82 LYS A N 1
ATOM 676 C CA . LYS A 1 82 ? -13.184 -3.035 8.003 1.00 85.50 82 LYS A CA 1
ATOM 677 C C . LYS A 1 82 ? -12.022 -3.536 8.859 1.00 85.50 82 LYS A C 1
ATOM 679 O O . LYS A 1 82 ? -10.949 -3.841 8.355 1.00 85.50 82 LYS A O 1
ATOM 684 N N . THR A 1 83 ? -12.253 -3.645 10.164 1.00 84.44 83 THR A N 1
ATOM 685 C CA . THR A 1 83 ? -11.239 -4.023 11.165 1.00 84.44 83 THR A CA 1
ATOM 686 C C . THR A 1 83 ? -10.487 -5.314 10.820 1.00 84.44 83 THR A C 1
ATOM 688 O O . THR A 1 83 ? -9.267 -5.339 10.909 1.00 84.44 83 THR A O 1
ATOM 691 N N . LYS A 1 84 ? -11.170 -6.358 10.330 1.00 87.50 84 LYS A N 1
ATOM 692 C CA . LYS A 1 84 ? -10.502 -7.593 9.873 1.00 87.50 84 LYS A CA 1
ATOM 693 C C . LYS A 1 84 ? -9.496 -7.334 8.743 1.00 87.50 84 LYS A C 1
ATOM 695 O O . LYS A 1 84 ? -8.386 -7.839 8.802 1.00 87.50 84 LYS A O 1
ATOM 700 N N . GLN A 1 85 ? -9.859 -6.523 7.746 1.00 90.81 85 GLN A N 1
ATOM 701 C CA . GLN A 1 85 ? -8.962 -6.185 6.632 1.00 90.81 85 GLN A CA 1
ATOM 702 C C . GLN A 1 85 ? -7.784 -5.325 7.101 1.00 90.81 85 GLN A C 1
ATOM 704 O O . GLN A 1 85 ? -6.660 -5.577 6.693 1.00 90.81 85 GLN A O 1
ATOM 709 N N . LEU A 1 86 ? -8.017 -4.372 8.009 1.00 88.88 86 LEU A N 1
ATOM 710 C CA . LEU A 1 86 ? -6.947 -3.566 8.609 1.00 88.88 86 LEU A CA 1
ATOM 711 C C . LEU A 1 86 ? -5.944 -4.423 9.394 1.00 88.88 86 LEU A C 1
ATOM 713 O O . LEU A 1 86 ? -4.746 -4.181 9.303 1.00 88.88 86 LEU A O 1
ATOM 717 N N . ALA A 1 87 ? -6.415 -5.446 10.115 1.00 88.69 87 ALA A N 1
ATOM 718 C CA . ALA A 1 87 ? -5.540 -6.394 10.800 1.00 88.69 87 ALA A CA 1
ATOM 719 C C . ALA A 1 87 ? -4.707 -7.223 9.807 1.00 88.69 87 ALA A C 1
ATOM 721 O O . ALA A 1 87 ? -3.504 -7.364 10.002 1.00 88.69 87 ALA A O 1
ATOM 722 N N . VAL A 1 88 ? -5.314 -7.710 8.715 1.00 93.06 88 VAL A N 1
ATOM 723 C CA . VAL A 1 88 ? -4.569 -8.406 7.650 1.00 93.06 88 VAL A CA 1
ATOM 724 C C . VAL A 1 88 ? -3.519 -7.489 7.025 1.00 93.06 88 VAL A C 1
ATOM 726 O O . VAL A 1 88 ? -2.378 -7.903 6.871 1.00 93.06 88 VAL A O 1
ATOM 729 N N . ILE A 1 89 ? -3.862 -6.236 6.719 1.00 91.94 89 ILE A N 1
ATOM 730 C CA . ILE A 1 89 ? -2.916 -5.254 6.167 1.00 91.94 89 ILE A CA 1
ATOM 731 C C . ILE A 1 89 ? -1.766 -4.992 7.149 1.00 91.94 89 ILE A C 1
ATOM 733 O O . ILE A 1 89 ? -0.613 -4.954 6.730 1.00 91.94 89 ILE A O 1
ATOM 737 N N . ALA A 1 90 ? -2.050 -4.852 8.447 1.00 89.81 90 ALA A N 1
ATOM 738 C CA . ALA A 1 90 ? -1.019 -4.670 9.467 1.00 89.81 90 ALA A CA 1
ATOM 739 C C . ALA A 1 90 ? -0.053 -5.864 9.524 1.00 89.81 90 ALA A C 1
ATOM 741 O O . ALA A 1 90 ? 1.161 -5.666 9.565 1.00 89.81 90 ALA A O 1
ATOM 742 N N . ILE A 1 91 ? -0.584 -7.091 9.461 1.00 91.12 91 ILE A N 1
ATOM 743 C CA . ILE A 1 91 ? 0.224 -8.314 9.410 1.00 91.12 91 ILE A CA 1
ATOM 744 C C . ILE A 1 91 ? 1.051 -8.350 8.125 1.00 91.12 91 ILE A C 1
ATOM 746 O O . ILE A 1 91 ? 2.251 -8.553 8.224 1.00 91.12 91 ILE A O 1
ATOM 750 N N . LEU A 1 92 ? 0.455 -8.076 6.956 1.00 91.12 92 LEU A N 1
ATOM 751 C CA . LEU A 1 92 ? 1.153 -8.058 5.661 1.00 91.12 92 LEU A CA 1
ATOM 752 C C . LEU A 1 92 ? 2.333 -7.083 5.639 1.00 91.12 92 LEU A C 1
ATOM 754 O O . LEU A 1 92 ? 3.379 -7.383 5.062 1.00 91.12 92 LEU A O 1
ATOM 758 N N . GLN A 1 93 ? 2.169 -5.926 6.282 1.00 89.31 93 GLN A N 1
ATOM 759 C CA . GLN A 1 93 ? 3.235 -4.939 6.416 1.00 89.31 93 GLN A CA 1
ATOM 760 C C . GLN A 1 93 ? 4.377 -5.453 7.290 1.00 89.31 93 GLN A C 1
ATOM 762 O O . GLN A 1 93 ? 5.531 -5.254 6.942 1.00 89.31 93 GLN A O 1
ATOM 767 N N . MET A 1 94 ? 4.088 -6.164 8.381 1.00 88.00 94 MET A N 1
ATOM 768 C CA . MET A 1 94 ? 5.133 -6.793 9.198 1.00 88.00 94 MET A CA 1
ATOM 769 C C . MET A 1 94 ? 5.787 -7.978 8.470 1.00 88.00 94 MET A C 1
ATOM 771 O O . MET A 1 94 ? 7.007 -8.104 8.475 1.00 88.00 94 MET A O 1
ATOM 775 N N . PHE A 1 95 ? 4.980 -8.807 7.805 1.00 87.00 95 PHE A N 1
ATOM 776 C CA . PHE A 1 95 ? 5.372 -10.004 7.064 1.00 87.00 95 PHE A CA 1
ATOM 777 C C . PHE A 1 95 ? 4.386 -10.245 5.910 1.00 87.00 95 PHE A C 1
ATOM 779 O O . PHE A 1 95 ? 3.200 -10.433 6.180 1.00 87.00 95 PHE A O 1
ATOM 786 N N . PRO A 1 96 ? 4.810 -10.313 4.636 1.00 83.56 96 PRO A N 1
ATOM 787 C CA . PRO A 1 96 ? 6.181 -10.448 4.137 1.00 83.56 96 PRO A CA 1
ATOM 788 C C . PRO A 1 96 ? 6.870 -9.125 3.766 1.00 83.56 96 PRO A C 1
ATOM 790 O O . PRO A 1 96 ? 8.014 -9.156 3.330 1.00 83.56 96 PRO A O 1
ATOM 793 N N . LEU A 1 97 ? 6.209 -7.970 3.900 1.00 84.31 97 LEU A N 1
ATOM 794 C CA . LEU A 1 97 ? 6.755 -6.695 3.406 1.00 84.31 97 LEU A CA 1
ATOM 795 C C . LEU A 1 97 ? 7.852 -6.091 4.302 1.00 84.31 97 LEU A C 1
ATOM 797 O O . LEU A 1 97 ? 8.464 -5.102 3.908 1.00 84.31 97 LEU A O 1
ATOM 801 N N . LEU A 1 98 ? 8.104 -6.676 5.482 1.00 87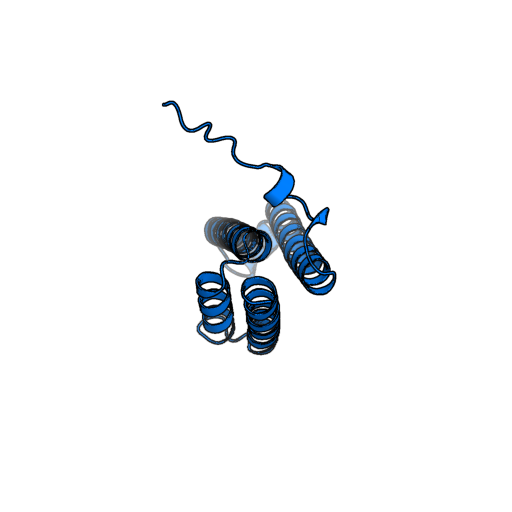.94 98 LEU A N 1
ATOM 802 C CA . LEU A 1 98 ? 9.173 -6.294 6.420 1.00 87.94 98 LEU A CA 1
ATOM 803 C C . LEU A 1 98 ? 9.201 -4.790 6.757 1.00 87.94 98 LEU A C 1
ATOM 805 O O . LEU A 1 98 ? 10.251 -4.204 7.008 1.00 87.94 98 LEU A O 1
ATOM 809 N N . ASN A 1 99 ? 8.026 -4.167 6.809 1.00 88.25 99 ASN A N 1
ATOM 810 C CA . ASN A 1 99 ? 7.799 -2.781 7.194 1.00 88.25 99 ASN A CA 1
ATOM 811 C C . ASN A 1 99 ? 7.020 -2.712 8.526 1.00 88.25 99 ASN A C 1
ATOM 813 O O . ASN A 1 99 ? 5.814 -2.426 8.554 1.00 88.25 99 ASN A O 1
ATOM 817 N N . PRO A 1 100 ? 7.692 -2.971 9.666 1.00 85.06 100 PRO A N 1
ATOM 818 C CA . PRO A 1 100 ? 7.039 -3.018 10.971 1.00 85.06 100 PRO A CA 1
ATOM 819 C C . PRO A 1 100 ? 6.469 -1.662 11.397 1.00 85.06 100 PRO A C 1
ATOM 821 O O . PRO A 1 100 ? 5.439 -1.623 12.067 1.00 85.06 100 PRO A O 1
ATOM 824 N N . ILE A 1 101 ? 7.081 -0.551 10.970 1.00 89.00 101 ILE A N 1
ATOM 825 C CA . ILE A 1 101 ? 6.594 0.804 11.263 1.00 89.00 101 ILE A CA 1
ATOM 826 C C . ILE A 1 101 ? 5.214 1.006 10.635 1.00 89.00 101 ILE A C 1
ATOM 828 O O . ILE A 1 101 ? 4.267 1.380 11.330 1.00 89.00 101 ILE A O 1
ATOM 832 N N . ALA A 1 102 ? 5.064 0.698 9.342 1.00 85.69 102 ALA A N 1
ATOM 833 C CA . ALA A 1 102 ? 3.763 0.759 8.685 1.00 85.69 102 ALA A CA 1
ATOM 834 C C . ALA A 1 102 ? 2.761 -0.196 9.350 1.00 85.69 102 ALA A C 1
ATOM 836 O O . ALA A 1 102 ? 1.622 0.194 9.605 1.00 85.69 102 ALA A O 1
ATOM 837 N N . GLY A 1 103 ? 3.190 -1.413 9.702 1.00 87.56 103 GLY A N 1
ATOM 838 C CA . GLY A 1 103 ? 2.363 -2.384 10.422 1.00 87.56 103 GLY A CA 1
ATOM 839 C C . GLY A 1 103 ? 1.790 -1.836 11.733 1.00 87.56 103 GLY A C 1
ATOM 840 O O . GLY A 1 103 ? 0.587 -1.953 11.973 1.00 87.56 103 GLY A O 1
ATOM 841 N N . LEU A 1 104 ? 2.612 -1.174 12.552 1.00 89.12 104 LEU A N 1
ATOM 842 C CA . LEU A 1 104 ? 2.175 -0.540 13.801 1.00 89.12 104 LEU A CA 1
ATOM 843 C C . LEU A 1 104 ? 1.187 0.607 13.559 1.00 89.12 104 LEU A C 1
ATOM 845 O O . LEU A 1 104 ? 0.202 0.729 14.288 1.00 89.12 104 LEU A O 1
ATOM 849 N N . ILE A 1 105 ? 1.391 1.409 12.510 1.00 89.00 105 ILE A N 1
ATOM 850 C CA . ILE A 1 105 ? 0.457 2.478 12.126 1.00 89.00 105 ILE A CA 1
ATOM 851 C C . ILE A 1 105 ? -0.911 1.887 11.751 1.00 89.00 105 ILE A C 1
ATOM 853 O O . ILE A 1 105 ? -1.946 2.354 12.237 1.00 89.00 105 ILE A O 1
ATOM 857 N N . PHE A 1 106 ? -0.939 0.825 10.940 1.00 89.06 106 PHE A N 1
ATOM 858 C CA . PHE A 1 106 ? -2.184 0.138 10.580 1.00 89.06 106 PHE A CA 1
ATOM 859 C C . PHE A 1 106 ? -2.855 -0.534 11.780 1.00 89.06 106 PHE A C 1
ATOM 861 O O . PHE A 1 106 ? -4.084 -0.505 11.884 1.00 89.06 106 PHE A O 1
ATOM 868 N N . LEU A 1 107 ? -2.074 -1.070 12.721 1.00 88.06 107 LEU A N 1
ATOM 869 C CA . LEU A 1 107 ? -2.587 -1.591 13.985 1.00 88.06 107 LEU A CA 1
ATOM 870 C C . LEU A 1 107 ? -3.238 -0.474 14.817 1.00 88.06 107 LEU A C 1
ATOM 872 O O . LEU A 1 107 ? -4.343 -0.652 15.324 1.00 88.06 107 LEU A O 1
ATOM 876 N N . GLY A 1 108 ? -2.625 0.710 14.887 1.00 85.75 108 GLY A N 1
ATOM 877 C CA . GLY A 1 108 ? -3.219 1.897 15.510 1.00 85.75 108 GLY A CA 1
ATOM 878 C C . GLY A 1 108 ? -4.563 2.280 14.878 1.00 85.75 108 GLY A C 1
ATOM 879 O O . GLY A 1 108 ? -5.555 2.474 15.583 1.00 85.75 108 GLY A O 1
ATOM 880 N N . VAL A 1 109 ? -4.650 2.291 13.543 1.00 85.62 109 VAL A N 1
ATOM 881 C CA . VAL A 1 109 ? -5.919 2.538 12.829 1.00 85.62 109 VAL A CA 1
ATOM 882 C C . VAL A 1 109 ? -6.958 1.451 13.094 1.00 85.62 109 VAL A C 1
ATOM 884 O O . VAL A 1 109 ? -8.154 1.754 13.188 1.00 85.62 109 VAL A O 1
ATOM 887 N N . TYR A 1 110 ? -6.530 0.198 13.235 1.00 86.62 110 TYR A N 1
ATOM 888 C CA . TYR A 1 110 ? -7.398 -0.903 13.635 1.00 86.62 110 TYR A CA 1
ATOM 889 C C . TYR A 1 110 ? -8.027 -0.654 15.012 1.00 86.62 110 TYR A C 1
ATOM 891 O O . TYR A 1 110 ? -9.250 -0.765 15.138 1.00 86.62 110 TYR A O 1
ATOM 899 N N . TRP A 1 111 ? -7.233 -0.264 16.015 1.00 84.25 111 TRP A N 1
ATOM 900 C CA . TRP A 1 111 ? -7.726 0.022 17.367 1.00 84.25 111 TRP A CA 1
ATOM 901 C C . TRP A 1 111 ? -8.737 1.169 17.381 1.00 84.25 111 TRP A C 1
ATOM 903 O O . TRP A 1 111 ? -9.840 1.000 17.903 1.00 84.25 111 TRP A O 1
ATOM 913 N N . VAL A 1 112 ? -8.412 2.284 16.721 1.00 83.56 112 VAL A N 1
ATOM 914 C CA . VAL A 1 112 ? -9.317 3.440 16.594 1.00 83.56 112 VAL A CA 1
ATOM 915 C C . VAL A 1 112 ? -10.621 3.041 15.895 1.00 83.56 112 VAL A C 1
ATOM 917 O O . VAL A 1 112 ? -11.714 3.341 16.367 1.00 83.56 112 VAL A O 1
ATOM 920 N N . SER A 1 113 ? -10.531 2.291 14.793 1.00 79.88 113 SER A N 1
ATOM 921 C CA . SER A 1 113 ? -11.715 1.856 14.037 1.00 79.88 113 SER A CA 1
ATOM 922 C C . SER A 1 113 ? -12.577 0.841 14.792 1.00 79.88 113 SER A C 1
ATOM 924 O O . SER A 1 113 ? -13.769 0.723 14.503 1.00 79.88 113 SER A O 1
ATOM 926 N N . ARG A 1 114 ? -11.990 0.088 15.730 1.00 78.81 114 ARG A N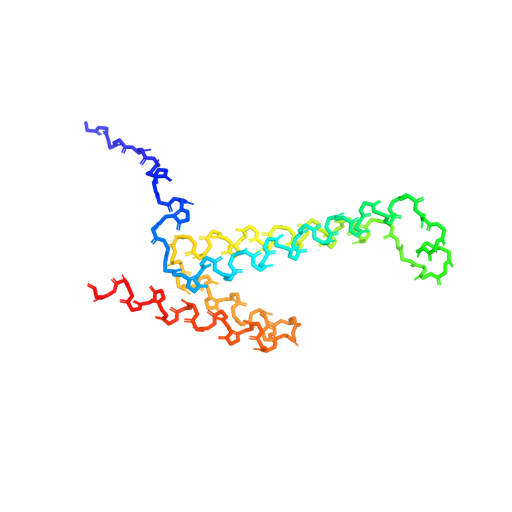 1
ATOM 927 C CA . ARG A 1 114 ? -12.716 -0.819 16.621 1.00 78.81 114 ARG A CA 1
ATOM 928 C C . ARG A 1 114 ? -13.460 -0.036 17.701 1.00 78.81 114 ARG A C 1
ATOM 930 O O . ARG A 1 114 ? -14.630 -0.326 17.910 1.00 78.81 114 ARG A O 1
ATOM 937 N N . GLN A 1 115 ? -12.828 0.952 18.336 1.00 78.50 115 GLN A N 1
ATOM 938 C CA . GLN A 1 115 ? -13.467 1.780 19.369 1.00 78.50 115 GLN A CA 1
ATOM 939 C C . GLN A 1 115 ? -14.701 2.517 18.830 1.00 78.50 115 GLN A C 1
ATOM 941 O O . GLN A 1 115 ? -15.782 2.374 19.385 1.00 78.50 115 GLN A O 1
ATOM 946 N N . GLU A 1 116 ? -14.591 3.176 17.675 1.00 66.69 116 GLU A N 1
ATOM 947 C CA . GLU A 1 116 ? -15.710 3.899 17.041 1.00 66.69 116 GLU A CA 1
ATOM 948 C C . GLU A 1 116 ? -16.870 3.013 16.539 1.00 66.69 116 GLU A C 1
ATOM 950 O O . GLU A 1 116 ? -17.866 3.527 16.034 1.00 66.69 116 GLU A O 1
ATOM 955 N N . ARG A 1 117 ? -16.721 1.682 16.537 1.00 64.12 117 ARG A N 1
ATOM 956 C CA . ARG A 1 117 ? -17.811 0.754 16.187 1.00 64.12 117 ARG A CA 1
ATOM 957 C C . ARG A 1 117 ? -18.626 0.312 17.399 1.00 64.12 117 ARG A C 1
ATOM 959 O O . ARG A 1 117 ? -19.723 -0.199 17.196 1.00 64.12 117 ARG A O 1
ATOM 966 N N . PHE A 1 118 ? -18.063 0.421 18.599 1.00 56.44 118 PHE A N 1
ATOM 967 C CA . PHE A 1 118 ? -18.656 -0.085 19.839 1.00 56.44 118 PHE A CA 1
ATOM 968 C C . PHE A 1 118 ? -18.951 1.014 20.871 1.00 56.44 118 PHE A C 1
ATOM 970 O O . PHE A 1 118 ? -19.564 0.699 21.887 1.00 56.44 118 PHE A O 1
ATOM 977 N N . GLY A 1 119 ? -18.508 2.252 20.632 1.00 47.84 119 GLY A N 1
ATOM 978 C CA . GLY A 1 119 ? -18.969 3.447 21.344 1.00 47.84 119 GLY A CA 1
ATOM 979 C C . GLY A 1 119 ? -19.925 4.227 20.468 1.00 47.84 119 GLY A C 1
ATOM 980 O O . GLY A 1 119 ? -21.146 4.044 20.643 1.00 47.84 119 GLY A O 1
#

Organism: Shewanella baltica (strain OS155 / ATCC BAA-1091) (NCBI:txid325240)

pLDDT: mean 81.35, std 14.03, range [41.97, 94.56]